Protein AF-A0A949K1D1-F1 (afdb_monomer_lite)

pLDDT: mean 82.8, std 17.95, range [34.72, 98.25]

Sequence (168 aa):
MTYNAVDIAWAAGFFEGEGCFSSTGGKRPAPDASVCGTDKETIDKFHQIMGFGTLTVADKSKYGWKTMYTWHAHGFEKFQATVAILWPHLSPRRKKRIQELMADVKQYWLGGDGRRGRYKRTPKQLRSDRKTCPQCGLTKNKKNFGKNKAEKDGYKCYCKDCRKVGGK

Secondary structure (DSSP, 8-state):
----HHHHHHHHHHHHHHEEEEE--SSS--EEEEEEES-HHHHHHHHHHH--SEEEEE---STTPPPEEEEEEESHHHHHHHHHHHGGG--HHHHHHHHHHHHHHHTTSTTS-SS-------------SEEE-TTT--EEEGGGEEE-TTSTTSEEEEEHHHHHHT--

Radius of gyration: 25.93 Å; chains: 1; bounding box: 70×34×73 Å

Foldseek 3Di:
DQDDPVLLLVLLVLCQPFKDWDWDDDDATFIKIKGKDLDPVVVVSSCVNLVDFDWDWDPPPDPPDGIMIMTMQTGDPSVVSNCVSNVVNDDPVVVVVVVVSVVVNCVPPVPDDPDPDPDDDPPPDPLPQWAAAPVPRDTDGQVQFDADPVDPSRTDSHGPVVVVVPDD

Structure (mmCIF, N/CA/C/O backbone):
data_AF-A0A949K1D1-F1
#
_entry.id   AF-A0A949K1D1-F1
#
loop_
_atom_site.group_PDB
_atom_site.id
_atom_site.type_symbol
_atom_site.label_atom_id
_atom_site.label_alt_id
_atom_site.label_comp_id
_atom_site.label_asym_id
_atom_site.label_entity_id
_atom_site.label_seq_id
_atom_site.pdbx_PDB_ins_code
_atom_site.Cartn_x
_atom_site.Cartn_y
_atom_site.Cartn_z
_atom_site.occupancy
_atom_site.B_iso_or_equiv
_atom_site.auth_seq_id
_atom_site.auth_comp_id
_atom_site.auth_asym_id
_atom_site.auth_atom_id
_atom_site.pdbx_PDB_model_num
ATOM 1 N N . MET A 1 1 ? -19.642 -10.208 1.954 1.00 50.03 1 MET A N 1
ATOM 2 C CA . MET A 1 1 ? -20.262 -8.904 2.262 1.00 50.03 1 MET A CA 1
ATOM 3 C C . MET A 1 1 ? -19.741 -7.904 1.247 1.00 50.03 1 MET A C 1
ATOM 5 O O . MET A 1 1 ? -18.535 -7.843 1.055 1.00 50.03 1 MET A O 1
ATOM 9 N N . THR A 1 2 ? -20.624 -7.213 0.533 1.00 57.31 2 THR A N 1
ATOM 10 C CA . THR A 1 2 ? -20.261 -6.120 -0.380 1.00 57.31 2 THR A CA 1
ATOM 11 C C . THR A 1 2 ? -20.310 -4.818 0.411 1.00 57.31 2 THR A C 1
ATOM 13 O O . THR A 1 2 ? -21.392 -4.410 0.825 1.00 57.31 2 THR A O 1
ATOM 16 N N . TYR A 1 3 ? -19.157 -4.206 0.675 1.00 77.00 3 TYR A N 1
ATOM 17 C CA . TYR A 1 3 ? -19.083 -2.915 1.365 1.00 77.00 3 TYR A CA 1
ATOM 18 C C . TYR A 1 3 ? -19.547 -1.789 0.446 1.00 77.00 3 TYR A C 1
ATOM 20 O O . TYR A 1 3 ? -19.350 -1.849 -0.772 1.00 77.00 3 TYR A O 1
ATOM 28 N N . ASN A 1 4 ? -20.203 -0.786 1.023 1.00 88.88 4 ASN A N 1
ATOM 29 C CA . ASN A 1 4 ? -20.779 0.314 0.256 1.00 88.88 4 ASN A CA 1
ATOM 30 C C . ASN A 1 4 ? -19.750 1.446 0.040 1.00 88.88 4 ASN A C 1
ATOM 32 O O . ASN A 1 4 ? -18.629 1.414 0.548 1.00 88.88 4 ASN A O 1
ATOM 36 N N . ALA A 1 5 ? -20.129 2.473 -0.723 1.00 92.56 5 ALA A N 1
ATOM 37 C CA . ALA A 1 5 ? -19.244 3.605 -1.006 1.00 92.56 5 ALA A CA 1
ATOM 38 C C . ALA A 1 5 ? -18.808 4.375 0.258 1.00 92.56 5 ALA A C 1
ATOM 40 O O . ALA A 1 5 ? -17.705 4.917 0.292 1.00 92.56 5 ALA A O 1
ATOM 41 N N . VAL A 1 6 ? -19.644 4.406 1.303 1.00 95.94 6 VAL A N 1
ATOM 42 C CA . VAL A 1 6 ? -19.335 5.075 2.577 1.00 95.94 6 VAL A CA 1
ATOM 43 C C . VAL A 1 6 ? -18.249 4.315 3.334 1.00 95.94 6 VAL A C 1
ATOM 45 O O . VAL A 1 6 ? -17.326 4.939 3.853 1.00 95.94 6 VAL A O 1
ATOM 48 N N . ASP A 1 7 ? -18.302 2.984 3.339 1.00 96.19 7 ASP A N 1
ATOM 49 C CA . ASP A 1 7 ? -17.269 2.144 3.951 1.00 96.19 7 ASP A CA 1
ATOM 50 C C . ASP A 1 7 ? -15.911 2.343 3.268 1.00 96.19 7 ASP A C 1
ATOM 52 O O . ASP A 1 7 ? -14.889 2.504 3.937 1.00 96.19 7 ASP A O 1
ATOM 56 N N . ILE A 1 8 ? -15.897 2.402 1.931 1.00 96.31 8 ILE A N 1
ATOM 57 C CA . ILE A 1 8 ? -14.675 2.653 1.152 1.00 96.31 8 ILE A CA 1
ATOM 58 C C . ILE A 1 8 ? -14.129 4.059 1.430 1.00 96.31 8 ILE A C 1
ATOM 60 O O . ILE A 1 8 ? -12.924 4.221 1.633 1.00 96.31 8 ILE A O 1
ATOM 64 N N . ALA A 1 9 ? -14.994 5.075 1.484 1.00 96.56 9 ALA A N 1
ATOM 65 C CA . ALA A 1 9 ? -14.589 6.440 1.811 1.00 96.56 9 ALA A CA 1
ATOM 66 C C . ALA A 1 9 ? -14.019 6.540 3.238 1.00 96.56 9 ALA A C 1
ATOM 68 O O . ALA A 1 9 ? -12.984 7.180 3.443 1.00 96.56 9 ALA A O 1
ATOM 69 N N . TRP A 1 10 ? -14.644 5.862 4.209 1.00 97.69 10 TRP A N 1
ATOM 70 C CA . TRP A 1 10 ? -14.135 5.763 5.578 1.00 97.69 10 TRP A CA 1
ATOM 71 C C . TRP A 1 10 ? -12.764 5.082 5.612 1.00 97.69 10 TRP A C 1
ATOM 73 O O . TRP A 1 10 ? -11.829 5.624 6.202 1.00 97.69 10 TRP A O 1
ATOM 83 N N . ALA A 1 11 ? -12.614 3.942 4.932 1.00 97.94 11 ALA A N 1
ATOM 84 C CA . ALA A 1 11 ? -11.350 3.216 4.870 1.00 97.94 11 ALA A CA 1
ATOM 85 C C . ALA A 1 11 ? -10.243 4.072 4.240 1.00 97.94 11 ALA A C 1
ATOM 87 O O . ALA A 1 11 ? -9.123 4.099 4.747 1.00 97.94 11 ALA A O 1
ATOM 88 N N . ALA A 1 12 ? -10.548 4.828 3.185 1.00 97.75 12 ALA A N 1
ATOM 89 C CA . ALA A 1 12 ? -9.585 5.730 2.566 1.00 97.75 12 ALA A CA 1
ATOM 90 C C . ALA A 1 12 ? -9.176 6.887 3.486 1.00 97.75 12 ALA A C 1
ATOM 92 O O . ALA A 1 12 ? -7.986 7.190 3.575 1.00 97.75 12 ALA A O 1
ATOM 93 N N . GLY A 1 13 ? -10.126 7.499 4.199 1.00 97.75 13 GLY A N 1
ATOM 94 C CA . GLY A 1 13 ? -9.833 8.543 5.184 1.00 97.75 13 GLY A CA 1
ATOM 95 C C . GLY A 1 13 ? -8.973 8.024 6.337 1.00 97.75 13 GLY A C 1
ATOM 96 O O . GLY A 1 13 ? -7.978 8.648 6.704 1.00 97.75 13 GLY A O 1
ATOM 97 N N . PHE A 1 14 ? -9.297 6.837 6.850 1.00 98.06 14 PHE A N 1
ATOM 98 C CA . PHE A 1 14 ? -8.498 6.178 7.878 1.00 98.06 14 PHE A CA 1
ATOM 99 C C . PHE A 1 14 ? -7.082 5.848 7.377 1.00 98.06 14 PHE A C 1
ATOM 101 O O . PHE A 1 14 ? -6.095 6.162 8.042 1.00 98.06 14 PHE A O 1
ATOM 108 N N . PHE A 1 15 ? -6.957 5.316 6.157 1.00 98.25 15 PHE A N 1
ATOM 109 C CA . PHE A 1 15 ? -5.660 5.058 5.529 1.00 98.25 15 PHE A CA 1
ATOM 110 C C . PHE A 1 15 ? -4.857 6.348 5.288 1.00 98.25 15 PHE A C 1
ATOM 112 O O . PHE A 1 15 ? -3.629 6.326 5.350 1.00 98.25 15 PHE A O 1
ATOM 119 N N . GLU A 1 16 ? -5.508 7.484 5.019 1.00 96.94 16 GLU A N 1
ATOM 120 C CA . GLU A 1 16 ? -4.836 8.784 4.889 1.00 96.94 16 GLU A CA 1
ATOM 121 C C . GLU A 1 16 ? -4.171 9.249 6.192 1.00 96.94 16 GLU A C 1
ATOM 123 O O . GLU A 1 16 ? -3.091 9.846 6.128 1.00 96.94 16 GLU A O 1
ATOM 128 N N . GLY A 1 17 ? -4.757 8.925 7.347 1.00 96.19 17 GLY A N 1
ATOM 129 C CA . GLY A 1 17 ? -4.190 9.221 8.666 1.00 96.19 17 GLY A CA 1
ATOM 130 C C . GLY A 1 17 ? -3.125 8.216 9.108 1.00 96.19 17 GLY A C 1
ATOM 131 O O . GLY A 1 17 ? -1.991 8.600 9.379 1.00 96.19 17 GLY A O 1
ATOM 132 N N . GLU A 1 18 ? -3.472 6.929 9.113 1.00 96.69 18 GLU A N 1
ATOM 133 C CA . GLU A 1 18 ? -2.684 5.872 9.778 1.00 96.69 18 GLU A CA 1
ATOM 134 C C . GLU A 1 18 ? -1.934 4.951 8.802 1.00 96.69 18 GLU A C 1
ATOM 136 O O . GLU A 1 18 ? -1.070 4.160 9.183 1.00 96.69 18 GLU A O 1
ATOM 141 N N . GLY A 1 19 ? -2.275 5.010 7.514 1.00 96.88 19 GLY A N 1
ATOM 142 C CA . GLY A 1 19 ? -1.740 4.094 6.516 1.00 96.88 19 GLY A CA 1
ATOM 143 C C . GLY A 1 19 ? -0.373 4.502 5.980 1.00 96.88 19 GLY A C 1
ATOM 144 O O . GLY A 1 19 ? -0.023 5.686 5.914 1.00 96.88 19 GLY A O 1
ATOM 145 N N . CYS A 1 20 ? 0.367 3.532 5.455 1.00 97.06 20 CYS A N 1
ATOM 146 C CA . CYS A 1 20 ? 1.658 3.719 4.811 1.00 97.06 20 CYS A CA 1
ATOM 147 C C . CYS A 1 20 ? 1.727 2.950 3.487 1.00 97.06 20 CYS A C 1
ATOM 149 O O . CYS A 1 20 ? 1.378 1.774 3.413 1.00 97.06 20 CYS A O 1
ATOM 151 N N . PHE A 1 21 ? 2.223 3.615 2.440 1.00 96.75 21 PHE A N 1
ATOM 152 C CA . PHE A 1 21 ? 2.660 2.956 1.212 1.00 96.75 21 PHE A CA 1
ATOM 153 C C . PHE A 1 21 ? 4.184 2.879 1.202 1.00 96.75 21 PHE A C 1
ATOM 155 O O . PHE A 1 21 ? 4.877 3.905 1.201 1.00 96.75 21 PHE A O 1
ATOM 162 N N . SER A 1 22 ? 4.710 1.661 1.165 1.00 93.88 22 SER A N 1
ATOM 163 C CA . SER A 1 22 ? 6.143 1.398 1.231 1.00 93.88 22 SER A CA 1
ATOM 164 C C . SER A 1 22 ? 6.569 0.343 0.210 1.00 93.88 22 SER A C 1
ATOM 166 O O . SER A 1 22 ? 5.770 -0.144 -0.587 1.00 93.88 22 SER A O 1
ATOM 168 N N . SER A 1 23 ? 7.862 0.040 0.185 1.00 88.88 23 SER A N 1
ATOM 169 C CA . SER A 1 23 ? 8.424 -1.052 -0.600 1.00 88.88 23 SER A CA 1
ATOM 170 C C . SER A 1 23 ? 9.396 -1.814 0.278 1.00 88.88 23 SER A C 1
ATOM 172 O O . SER A 1 23 ? 10.115 -1.211 1.079 1.00 88.88 23 SER A O 1
ATOM 174 N N . THR A 1 24 ? 9.451 -3.131 0.120 1.00 82.81 24 THR A N 1
ATOM 175 C CA . THR A 1 24 ? 10.507 -3.918 0.746 1.00 82.81 24 THR A CA 1
ATOM 176 C C . THR A 1 24 ? 11.856 -3.475 0.182 1.00 82.81 24 THR A C 1
ATOM 178 O O . THR A 1 24 ? 12.033 -3.371 -1.031 1.00 82.81 24 THR A O 1
ATOM 181 N N . GLY A 1 25 ? 12.837 -3.235 1.046 1.00 72.38 25 GLY A N 1
ATOM 182 C CA . GLY A 1 25 ? 14.196 -2.947 0.595 1.00 72.38 25 GLY A CA 1
ATOM 183 C C . GLY A 1 25 ? 14.846 -4.133 -0.133 1.00 72.38 25 GLY A C 1
ATOM 184 O O . GLY A 1 25 ? 14.346 -5.259 -0.147 1.00 72.38 25 GLY A O 1
ATOM 185 N N . GLY A 1 26 ? 16.025 -3.893 -0.705 1.00 71.69 26 GLY A N 1
ATOM 186 C CA . GLY A 1 26 ? 16.886 -4.945 -1.246 1.00 71.69 26 GLY A CA 1
ATOM 187 C C . GLY A 1 26 ? 16.718 -5.212 -2.743 1.00 71.69 26 GLY A C 1
ATOM 188 O O . GLY A 1 26 ? 16.220 -4.393 -3.505 1.00 71.69 26 GLY A O 1
ATOM 189 N N . LYS A 1 27 ? 17.211 -6.375 -3.191 1.00 68.50 27 LYS A N 1
ATOM 190 C CA . LYS A 1 27 ? 17.379 -6.699 -4.625 1.00 68.50 27 LYS A CA 1
ATOM 191 C C . LYS A 1 27 ? 16.065 -6.944 -5.378 1.00 68.50 27 LYS A C 1
ATOM 193 O O . LYS A 1 27 ? 16.095 -7.067 -6.600 1.00 68.50 27 LYS A O 1
ATOM 198 N N . ARG A 1 28 ? 14.950 -7.104 -4.661 1.00 70.56 28 ARG A N 1
ATOM 199 C CA . ARG A 1 28 ? 13.610 -7.340 -5.215 1.00 70.56 28 ARG A CA 1
ATOM 200 C C . ARG A 1 28 ? 12.593 -6.528 -4.425 1.00 70.56 28 ARG A C 1
ATOM 202 O O . ARG A 1 28 ? 11.960 -7.086 -3.531 1.00 70.56 28 ARG A O 1
ATOM 209 N N . PRO A 1 29 ? 12.474 -5.227 -4.716 1.00 78.94 29 PRO A N 1
ATOM 210 C CA . PRO A 1 29 ? 11.457 -4.418 -4.080 1.00 78.94 29 PRO A CA 1
ATOM 211 C C . PRO A 1 29 ? 10.068 -4.955 -4.426 1.00 78.94 29 PRO A C 1
ATOM 213 O O . PRO A 1 29 ? 9.752 -5.209 -5.593 1.00 78.94 29 PRO A O 1
ATOM 216 N N . ALA A 1 30 ? 9.261 -5.172 -3.396 1.00 83.75 30 ALA A N 1
ATOM 217 C CA . ALA A 1 30 ? 7.854 -5.507 -3.489 1.00 83.75 30 ALA A CA 1
ATOM 218 C C . ALA A 1 30 ? 7.074 -4.391 -2.791 1.00 83.75 30 ALA A C 1
ATOM 220 O O . ALA A 1 30 ? 7.420 -4.036 -1.662 1.00 83.75 30 ALA A O 1
ATOM 221 N N . PRO A 1 31 ? 6.050 -3.823 -3.440 1.00 91.81 31 PRO A N 1
ATOM 222 C CA . PRO A 1 31 ? 5.280 -2.759 -2.833 1.00 91.81 31 PRO A CA 1
ATOM 223 C C . PRO A 1 31 ? 4.426 -3.335 -1.697 1.00 91.81 31 PRO A C 1
ATOM 225 O O . PRO A 1 31 ? 4.000 -4.494 -1.749 1.00 91.81 31 PRO A O 1
ATOM 228 N N . ASP A 1 32 ? 4.193 -2.516 -0.680 1.00 93.38 32 ASP A N 1
ATOM 229 C CA . ASP A 1 32 ? 3.377 -2.841 0.484 1.00 93.38 32 ASP A CA 1
ATOM 230 C C . ASP A 1 32 ? 2.461 -1.666 0.819 1.00 93.38 32 ASP A C 1
ATOM 232 O O . ASP A 1 32 ? 2.840 -0.495 0.697 1.00 93.38 32 ASP A O 1
ATOM 236 N N . ALA A 1 33 ? 1.248 -1.995 1.244 1.00 97.56 33 ALA A N 1
ATOM 237 C CA . ALA A 1 33 ? 0.348 -1.059 1.889 1.00 97.56 33 ALA A CA 1
ATOM 238 C C . ALA A 1 33 ? 0.063 -1.586 3.290 1.00 97.56 33 ALA A C 1
ATOM 240 O O . ALA A 1 33 ? -0.277 -2.759 3.446 1.00 97.56 33 ALA A O 1
ATOM 241 N N . SER A 1 34 ? 0.199 -0.734 4.296 1.00 97.81 34 SER A N 1
ATOM 242 C CA . SER A 1 34 ? -0.003 -1.126 5.684 1.00 97.81 34 SER A CA 1
ATOM 243 C C . SER A 1 34 ? -0.792 -0.085 6.451 1.00 97.81 34 SER A C 1
ATOM 245 O O . SER A 1 34 ? -0.788 1.090 6.095 1.00 97.81 34 SER A O 1
ATOM 247 N N . VAL A 1 35 ? -1.477 -0.529 7.499 1.00 98.06 35 VAL A N 1
ATOM 248 C CA . VAL A 1 35 ? -2.102 0.334 8.505 1.00 98.06 35 VAL A CA 1
ATOM 249 C C . VAL A 1 35 ? -1.808 -0.277 9.862 1.00 98.06 35 VAL A C 1
ATOM 251 O O . VAL A 1 35 ? -2.004 -1.481 10.036 1.00 98.06 35 VAL A O 1
ATOM 254 N N . CYS A 1 36 ? -1.330 0.521 10.810 1.00 96.56 36 CYS A N 1
ATOM 255 C CA . CYS A 1 36 ? -1.064 0.067 12.169 1.00 96.56 36 CYS A CA 1
ATOM 256 C C . CYS A 1 36 ? -1.769 0.949 13.198 1.00 96.56 36 CYS A C 1
ATOM 258 O O . CYS A 1 36 ? -2.050 2.113 12.943 1.00 96.56 36 CYS A O 1
ATOM 260 N N . GLY A 1 37 ? -2.061 0.386 14.367 1.00 94.44 37 GLY A N 1
ATOM 261 C CA . GLY A 1 37 ? -2.693 1.115 15.460 1.00 94.44 37 GLY A CA 1
ATOM 262 C C . GLY A 1 37 ? -2.813 0.269 16.721 1.00 94.44 37 GLY A C 1
ATOM 263 O O . GLY A 1 37 ? -2.552 -0.934 16.709 1.00 94.44 37 GLY A O 1
ATOM 264 N N . THR A 1 38 ? -3.200 0.902 17.827 1.00 94.38 38 THR A N 1
ATOM 265 C CA . THR A 1 38 ? -3.448 0.207 19.104 1.00 94.38 38 THR A CA 1
ATOM 266 C C . THR A 1 38 ? -4.912 -0.173 19.305 1.00 94.38 38 THR A C 1
ATOM 268 O O . THR A 1 38 ? -5.214 -0.965 20.191 1.00 94.38 38 THR A O 1
ATOM 271 N N . ASP A 1 39 ? -5.822 0.405 18.518 1.00 94.88 39 ASP A N 1
ATOM 272 C CA . ASP A 1 39 ? -7.242 0.064 18.552 1.00 94.88 39 ASP A CA 1
ATOM 273 C C . ASP A 1 39 ? -7.539 -1.097 17.595 1.00 94.88 39 ASP A C 1
ATOM 275 O O . ASP A 1 39 ? -7.410 -0.974 16.373 1.00 94.88 39 ASP A O 1
ATOM 279 N N . LYS A 1 40 ? -7.933 -2.234 18.170 1.00 95.00 40 LYS A N 1
ATOM 280 C CA . LYS A 1 40 ? -8.212 -3.462 17.430 1.00 95.00 40 LYS A CA 1
ATOM 281 C C . LYS A 1 40 ? -9.443 -3.325 16.541 1.00 95.00 40 LYS A C 1
ATOM 283 O O . LYS A 1 40 ? -9.413 -3.799 15.410 1.00 95.00 40 LYS A O 1
ATOM 288 N N . GLU A 1 41 ? -10.502 -2.681 17.027 1.00 96.75 41 GLU A N 1
ATOM 289 C CA . GLU A 1 41 ? -11.782 -2.624 16.312 1.00 96.75 41 GLU A CA 1
ATOM 290 C C . GLU A 1 41 ? -11.656 -1.824 15.020 1.00 96.75 41 GLU A C 1
ATOM 292 O O . GLU A 1 41 ? -12.136 -2.249 13.968 1.00 96.75 41 GLU A O 1
ATOM 297 N N . THR A 1 42 ? -10.931 -0.705 15.070 1.00 97.56 42 THR A N 1
ATOM 298 C CA . THR A 1 42 ? -10.673 0.113 13.884 1.00 97.56 42 THR A CA 1
ATOM 299 C C . THR A 1 42 ? -9.846 -0.646 12.837 1.00 97.56 42 THR A C 1
ATOM 301 O O . THR A 1 42 ? -10.175 -0.610 11.647 1.00 97.56 42 THR A O 1
ATOM 304 N N . ILE A 1 43 ? -8.806 -1.379 13.255 1.00 97.94 43 ILE A N 1
ATOM 305 C CA . ILE A 1 43 ? -7.982 -2.176 12.331 1.00 97.94 43 ILE A CA 1
ATOM 306 C C . ILE A 1 43 ? -8.774 -3.363 11.763 1.00 97.94 43 ILE A C 1
ATOM 308 O O . ILE A 1 43 ? -8.684 -3.635 10.563 1.00 97.94 43 ILE A O 1
ATOM 312 N N . ASP A 1 44 ? -9.585 -4.036 12.580 1.00 96.69 44 ASP A N 1
ATOM 313 C CA . ASP A 1 44 ? -10.452 -5.130 12.135 1.00 96.69 44 ASP A CA 1
ATOM 314 C C . ASP A 1 44 ? -11.497 -4.637 11.133 1.00 96.69 44 ASP A C 1
ATOM 316 O O . ASP A 1 44 ? -11.676 -5.260 10.085 1.00 96.69 44 ASP A O 1
ATOM 320 N N . LYS A 1 45 ? -12.139 -3.493 11.399 1.00 97.00 45 LYS A N 1
ATOM 321 C CA . LYS A 1 45 ? -13.084 -2.864 10.469 1.00 97.00 45 LYS A CA 1
ATOM 322 C C . LYS A 1 45 ? -12.408 -2.539 9.139 1.00 97.00 45 LYS A C 1
ATOM 324 O O . LYS A 1 45 ? -12.956 -2.849 8.082 1.00 97.00 45 LYS A O 1
ATOM 329 N N . PHE A 1 46 ? -11.206 -1.962 9.169 1.00 97.69 46 PHE A N 1
ATOM 330 C CA . PHE A 1 46 ? -10.443 -1.701 7.949 1.00 97.69 46 PHE A CA 1
ATOM 331 C C . PHE A 1 46 ? -10.129 -3.000 7.189 1.00 97.69 46 PHE A C 1
ATOM 333 O O . PHE A 1 46 ? -10.382 -3.088 5.987 1.00 97.69 46 PHE A O 1
ATOM 340 N N . HIS A 1 47 ? -9.640 -4.035 7.880 1.00 97.31 47 HIS A N 1
ATOM 341 C CA . HIS A 1 47 ? -9.341 -5.332 7.269 1.00 97.31 47 HIS A CA 1
ATOM 342 C C . HIS A 1 47 ? -10.580 -5.971 6.632 1.00 97.31 47 HIS A C 1
ATOM 344 O O . HIS A 1 47 ? -10.502 -6.483 5.511 1.00 97.31 47 HIS A O 1
ATOM 350 N N . GLN A 1 48 ? -11.713 -5.906 7.329 1.00 95.94 48 GLN A N 1
ATOM 351 C CA . GLN A 1 48 ? -13.004 -6.381 6.855 1.00 95.94 48 GLN A CA 1
ATOM 352 C C . GLN A 1 48 ? -13.406 -5.673 5.560 1.00 95.94 48 GLN A C 1
ATOM 354 O O . GLN A 1 48 ? -13.680 -6.377 4.589 1.00 95.94 48 GLN A O 1
ATOM 359 N N . ILE A 1 49 ? -13.357 -4.334 5.515 1.00 96.31 49 ILE A N 1
ATOM 360 C CA . ILE A 1 49 ? -13.691 -3.531 4.323 1.00 96.31 49 ILE A CA 1
ATOM 361 C C . ILE A 1 49 ? -12.795 -3.890 3.135 1.00 96.31 49 ILE A C 1
ATOM 363 O O . ILE A 1 49 ? -13.286 -4.064 2.019 1.00 96.31 49 ILE A O 1
ATOM 367 N N . MET A 1 50 ? -11.488 -4.041 3.368 1.00 95.38 50 MET A N 1
ATOM 368 C CA . MET A 1 50 ? -10.560 -4.440 2.308 1.00 95.38 50 MET A CA 1
ATOM 369 C C . MET A 1 50 ? -10.831 -5.868 1.814 1.00 95.38 50 MET A C 1
ATOM 371 O O . MET A 1 50 ? -10.605 -6.160 0.644 1.00 95.38 50 MET A O 1
ATOM 375 N N . GLY A 1 51 ? -11.298 -6.771 2.683 1.00 94.56 51 GLY A N 1
ATOM 376 C CA . GLY A 1 51 ? -11.631 -8.158 2.335 1.00 94.56 51 GLY A CA 1
ATOM 377 C C . GLY A 1 51 ? -10.419 -9.050 2.030 1.00 94.56 51 GLY A C 1
ATOM 378 O O . GLY A 1 51 ? -10.575 -10.214 1.665 1.00 94.56 51 GLY A O 1
ATOM 379 N N . PHE A 1 52 ? -9.204 -8.523 2.176 1.00 94.31 52 PHE A N 1
ATOM 380 C CA . PHE A 1 52 ? -7.943 -9.240 2.011 1.00 94.31 52 PHE A CA 1
ATOM 381 C C . PHE A 1 52 ? -6.854 -8.622 2.896 1.00 94.31 52 PHE A C 1
ATOM 383 O O . PHE A 1 52 ? -7.083 -7.665 3.634 1.00 94.31 52 PHE A O 1
ATOM 390 N N . GLY A 1 53 ? -5.647 -9.179 2.803 1.00 93.81 53 GLY A N 1
ATOM 391 C CA .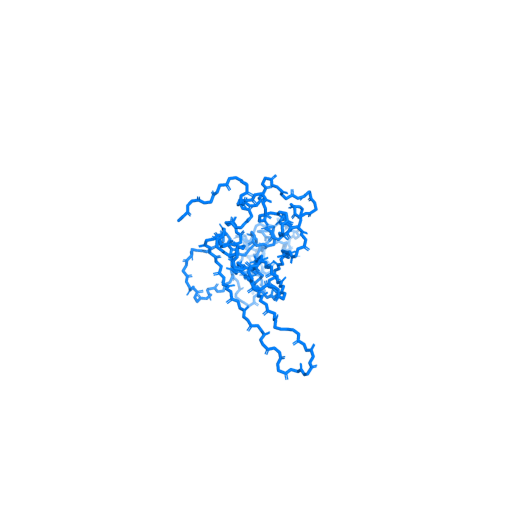 GLY A 1 53 ? -4.477 -8.756 3.571 1.00 93.81 53 GLY A CA 1
ATOM 392 C C . GLY A 1 53 ? -4.210 -9.682 4.749 1.00 93.81 53 GLY A C 1
ATOM 393 O O . GLY A 1 53 ? -4.884 -10.697 4.912 1.00 93.81 53 GLY A O 1
ATOM 394 N N . THR A 1 54 ? -3.175 -9.366 5.512 1.00 95.50 54 THR A N 1
ATOM 395 C CA . THR A 1 54 ? -2.770 -10.131 6.690 1.00 95.50 54 THR A CA 1
ATOM 396 C C . THR A 1 54 ? -2.829 -9.220 7.902 1.00 95.50 54 THR A C 1
ATOM 398 O O . THR A 1 54 ? -2.234 -8.144 7.883 1.00 95.50 54 THR A O 1
ATOM 401 N N . LEU A 1 55 ? -3.519 -9.663 8.950 1.00 95.31 55 LEU A N 1
ATOM 402 C CA . LEU A 1 55 ? -3.499 -9.015 10.253 1.00 95.31 55 LEU A CA 1
ATOM 403 C C . LEU A 1 55 ? -2.387 -9.624 11.111 1.00 95.31 55 LEU A C 1
ATOM 405 O O . LEU A 1 55 ? -2.268 -10.843 11.227 1.00 95.31 55 LEU A O 1
ATOM 409 N N . THR A 1 56 ? -1.575 -8.767 11.711 1.00 94.19 56 THR A N 1
ATOM 410 C CA . THR A 1 56 ? -0.491 -9.142 12.619 1.00 94.19 56 THR A CA 1
ATOM 411 C C . THR A 1 56 ? -0.670 -8.429 13.948 1.00 94.19 56 THR A C 1
ATOM 413 O O . THR A 1 56 ? -1.135 -7.289 13.994 1.00 94.19 56 THR A O 1
ATOM 416 N N . VAL A 1 57 ? -0.307 -9.114 15.029 1.00 93.19 57 VAL A N 1
ATOM 417 C CA . VAL A 1 57 ? -0.374 -8.582 16.388 1.00 93.19 57 VAL A CA 1
ATOM 418 C C . VAL A 1 57 ? 1.025 -8.633 16.971 1.00 93.19 57 VAL A C 1
ATOM 420 O O . VAL A 1 57 ? 1.615 -9.705 17.096 1.00 93.19 57 VAL A O 1
ATOM 423 N N . ALA A 1 58 ? 1.566 -7.468 17.302 1.00 85.81 58 ALA A N 1
ATOM 424 C CA . ALA A 1 58 ? 2.793 -7.365 18.068 1.00 85.81 58 ALA A CA 1
ATOM 425 C C . ALA A 1 58 ? 2.410 -7.097 19.521 1.00 85.81 58 ALA A C 1
ATOM 427 O O . ALA A 1 58 ? 2.175 -5.950 19.917 1.00 85.81 58 ALA A O 1
ATOM 428 N N . ASP A 1 59 ? 2.339 -8.172 20.300 1.00 76.25 59 ASP A N 1
ATOM 429 C CA . ASP A 1 59 ? 2.237 -8.068 21.746 1.00 76.25 59 ASP A CA 1
ATOM 430 C C . ASP A 1 59 ? 3.633 -7.782 22.304 1.00 76.25 59 ASP A C 1
ATOM 432 O O . ASP A 1 59 ? 4.513 -8.648 22.355 1.00 76.25 59 ASP A O 1
ATOM 436 N N . LYS A 1 60 ? 3.900 -6.509 22.595 1.00 67.56 60 LYS A N 1
ATOM 437 C CA . LYS A 1 60 ? 5.192 -6.109 23.142 1.00 67.56 60 LYS A CA 1
ATOM 438 C C . LYS A 1 60 ? 5.146 -6.338 24.644 1.00 67.56 60 LYS A C 1
ATOM 440 O O . LYS A 1 60 ? 4.686 -5.481 25.382 1.00 67.56 60 LYS A O 1
ATOM 445 N N . SER A 1 61 ? 5.740 -7.445 25.087 1.00 58.84 61 SER A N 1
ATOM 446 C CA . SER A 1 61 ? 5.932 -7.830 26.497 1.00 58.84 61 SER A CA 1
ATOM 447 C C . SER A 1 61 ? 6.766 -6.848 27.345 1.00 58.84 61 SER A C 1
ATOM 449 O O . SER A 1 61 ? 7.151 -7.162 28.471 1.00 58.84 61 SER A O 1
ATOM 451 N N . LYS A 1 62 ? 7.087 -5.655 26.826 1.00 67.88 62 LYS A N 1
ATOM 452 C CA . LYS A 1 62 ? 7.877 -4.639 27.522 1.00 67.88 62 LYS A CA 1
ATOM 453 C C . LYS A 1 62 ? 6.935 -3.724 28.305 1.00 67.88 62 LYS A C 1
ATOM 455 O O . LYS A 1 62 ? 5.995 -3.174 27.739 1.00 67.88 62 LYS A O 1
ATOM 460 N N . TYR A 1 63 ? 7.210 -3.558 29.599 1.00 73.38 63 TYR A N 1
ATOM 461 C CA . TYR A 1 63 ? 6.378 -2.800 30.540 1.00 73.38 63 TYR A CA 1
ATOM 462 C C . TYR A 1 63 ? 5.905 -1.452 29.962 1.00 73.38 63 TYR A C 1
ATOM 464 O O . TYR A 1 63 ? 6.724 -0.618 29.571 1.00 73.38 63 TYR A O 1
ATOM 472 N N . GLY A 1 64 ? 4.583 -1.259 29.892 1.00 76.38 64 GLY A N 1
ATOM 473 C CA . GLY A 1 64 ? 3.937 -0.012 29.464 1.00 76.38 64 GLY A CA 1
ATOM 474 C C . GLY A 1 64 ? 3.692 0.159 27.958 1.00 76.38 64 GLY A C 1
ATOM 475 O O . GLY A 1 64 ? 3.147 1.186 27.556 1.00 76.38 64 GLY A O 1
ATOM 476 N N . TRP A 1 65 ? 4.063 -0.802 27.107 1.00 86.25 65 TRP A N 1
ATOM 477 C CA . TRP A 1 65 ? 3.814 -0.709 25.664 1.00 86.25 65 TRP A CA 1
ATOM 478 C C . TRP A 1 65 ? 2.431 -1.271 25.332 1.00 86.25 65 TRP A C 1
ATOM 480 O O . TRP A 1 65 ? 2.066 -2.350 25.787 1.00 86.25 65 TRP A O 1
ATOM 490 N N . LYS A 1 66 ? 1.656 -0.544 24.522 1.00 87.25 66 LYS A N 1
ATOM 491 C CA . LYS A 1 66 ? 0.351 -1.021 24.046 1.00 87.25 66 LYS A CA 1
ATOM 492 C C . LYS A 1 66 ? 0.537 -2.085 22.962 1.00 87.25 66 LYS A C 1
ATOM 494 O O . LYS A 1 66 ? 1.447 -1.976 22.136 1.00 87.25 66 LYS A O 1
ATOM 499 N N . THR A 1 67 ? -0.353 -3.075 22.940 1.00 91.69 67 THR A N 1
ATOM 500 C CA . THR A 1 67 ? -0.469 -4.040 21.842 1.00 91.69 67 THR A CA 1
ATOM 501 C C . THR A 1 67 ? -0.692 -3.298 20.527 1.00 91.69 67 THR A C 1
ATOM 503 O O . THR A 1 67 ? -1.538 -2.407 20.447 1.00 91.69 67 THR A O 1
ATOM 506 N N . MET A 1 68 ? 0.077 -3.659 19.501 1.00 93.56 68 MET A N 1
ATOM 507 C CA . MET A 1 68 ? -0.037 -3.066 18.170 1.00 93.56 68 MET A CA 1
ATOM 508 C C . MET A 1 68 ? -0.673 -4.063 17.210 1.00 93.56 68 MET A C 1
ATOM 510 O O . MET A 1 68 ? -0.170 -5.175 17.037 1.00 93.56 68 MET A O 1
ATOM 514 N N . TYR A 1 69 ? -1.732 -3.630 16.541 1.00 95.75 69 TYR A N 1
ATOM 515 C CA . TYR A 1 69 ? -2.393 -4.345 15.460 1.00 95.75 69 TYR A CA 1
ATOM 516 C C . TYR A 1 69 ? -1.942 -3.734 14.145 1.00 95.75 69 TYR A C 1
ATOM 518 O O . TYR A 1 69 ? -1.936 -2.514 13.991 1.00 95.75 69 TYR A O 1
ATOM 526 N N . THR A 1 70 ? -1.514 -4.567 13.203 1.00 96.75 70 THR A N 1
ATOM 527 C CA . THR A 1 70 ? -1.070 -4.095 11.892 1.00 96.75 70 THR A CA 1
ATOM 528 C C . THR A 1 70 ? -1.674 -4.941 10.792 1.00 96.75 70 THR A C 1
ATOM 530 O O . THR A 1 70 ? -1.500 -6.160 10.766 1.00 96.75 70 THR A O 1
ATOM 533 N N . TRP A 1 71 ? -2.363 -4.282 9.870 1.00 98.12 71 TRP A N 1
ATOM 534 C CA . TRP A 1 71 ? -2.816 -4.860 8.618 1.00 98.12 71 TRP A CA 1
ATOM 535 C C . TRP A 1 71 ? -1.780 -4.609 7.520 1.00 98.12 71 TRP A C 1
ATOM 537 O O . TRP A 1 71 ? -1.251 -3.503 7.406 1.00 98.12 71 TRP A O 1
ATOM 547 N N . HIS A 1 72 ? -1.526 -5.623 6.692 1.00 97.19 72 HIS A N 1
ATOM 548 C CA . HIS A 1 72 ? -0.645 -5.537 5.530 1.00 97.19 72 HIS A CA 1
ATOM 549 C C . HIS A 1 72 ? -1.277 -6.110 4.260 1.00 97.19 72 HIS A C 1
ATOM 551 O O . HIS A 1 72 ? -1.851 -7.203 4.254 1.00 97.19 72 HIS A O 1
ATOM 557 N N . ALA A 1 73 ? -1.031 -5.438 3.141 1.00 95.81 73 ALA A N 1
ATOM 558 C CA . ALA A 1 73 ? -1.239 -5.935 1.789 1.00 95.81 73 ALA A CA 1
ATOM 559 C C . ALA A 1 73 ? 0.109 -6.197 1.104 1.00 95.81 73 ALA A C 1
ATOM 561 O O . ALA A 1 73 ? 0.533 -5.464 0.210 1.00 95.81 73 ALA A O 1
ATOM 562 N N . HIS A 1 74 ? 0.758 -7.290 1.512 1.00 89.00 74 HIS A N 1
ATOM 563 C CA . HIS A 1 74 ? 2.031 -7.709 0.936 1.00 89.00 74 HIS A CA 1
ATOM 564 C C . HIS A 1 74 ? 1.900 -8.170 -0.516 1.00 89.00 74 HIS A C 1
ATOM 566 O O . HIS A 1 74 ? 1.060 -9.014 -0.850 1.00 89.00 74 HIS A O 1
ATOM 572 N N . GLY A 1 75 ? 2.842 -7.717 -1.339 1.00 80.06 75 GLY A N 1
ATOM 573 C CA . GLY A 1 75 ? 3.000 -8.182 -2.708 1.00 80.06 75 GLY A CA 1
ATOM 574 C C . GLY A 1 75 ? 2.130 -7.422 -3.700 1.00 80.06 75 GLY A C 1
ATOM 575 O O . GLY A 1 75 ? 1.196 -6.703 -3.352 1.00 80.06 75 GLY A O 1
ATOM 576 N N . PHE A 1 76 ? 2.470 -7.589 -4.976 1.00 85.56 76 PHE A N 1
ATOM 577 C CA . PHE A 1 76 ? 1.969 -6.728 -6.039 1.00 85.56 76 PHE A CA 1
ATOM 578 C C . PHE A 1 76 ? 0.445 -6.765 -6.191 1.00 85.56 76 PHE A C 1
ATOM 580 O O . PHE A 1 76 ? -0.180 -5.714 -6.246 1.00 85.56 76 PHE A O 1
ATOM 587 N N . GLU A 1 77 ? -0.157 -7.954 -6.182 1.00 88.56 77 GLU A N 1
ATOM 588 C CA . GLU A 1 77 ? -1.600 -8.122 -6.400 1.00 88.56 77 GLU A CA 1
ATOM 589 C C . GLU A 1 77 ? -2.433 -7.453 -5.297 1.00 88.56 77 GLU A C 1
ATOM 591 O O . GLU A 1 77 ? -3.325 -6.655 -5.584 1.00 88.56 77 GLU A O 1
ATOM 596 N N . LYS A 1 78 ? -2.106 -7.715 -4.023 1.00 92.44 78 LYS A N 1
ATOM 597 C CA . LYS A 1 78 ? -2.820 -7.118 -2.881 1.00 92.44 78 LYS A CA 1
ATOM 598 C C . LYS A 1 78 ? -2.598 -5.609 -2.813 1.00 92.44 78 LYS A C 1
ATOM 600 O O . LYS A 1 78 ? -3.532 -4.865 -2.513 1.00 92.44 78 LYS A O 1
ATOM 605 N N . PHE A 1 79 ? -1.391 -5.143 -3.131 1.00 94.31 79 PHE A N 1
ATOM 606 C CA . PHE A 1 79 ? -1.107 -3.716 -3.236 1.00 94.31 79 PHE A CA 1
ATOM 607 C C . PHE A 1 79 ? -1.955 -3.053 -4.330 1.00 94.31 79 PHE A C 1
ATOM 609 O O . PHE A 1 79 ? -2.593 -2.036 -4.072 1.00 94.31 79 PHE A O 1
ATOM 616 N N . GLN A 1 80 ? -2.019 -3.636 -5.532 1.00 94.12 80 GLN A N 1
ATOM 617 C CA . GLN A 1 80 ? -2.823 -3.101 -6.636 1.00 94.12 80 GLN A CA 1
ATOM 618 C C . GLN A 1 80 ? -4.312 -3.058 -6.293 1.00 94.12 80 GLN A C 1
ATOM 620 O O . GLN A 1 80 ? -4.955 -2.042 -6.549 1.00 94.12 80 GLN A O 1
ATOM 625 N N . ALA A 1 81 ? -4.844 -4.115 -5.674 1.00 95.00 81 ALA A N 1
ATOM 626 C CA . ALA A 1 81 ? -6.223 -4.135 -5.195 1.00 95.00 81 ALA A CA 1
ATOM 627 C C . ALA A 1 81 ? -6.478 -3.016 -4.169 1.00 95.00 81 ALA A C 1
ATOM 629 O O . ALA A 1 81 ? -7.473 -2.301 -4.267 1.00 95.00 81 ALA A O 1
ATOM 630 N N . THR A 1 82 ? -5.537 -2.801 -3.241 1.00 97.06 82 THR A N 1
ATOM 631 C CA . THR A 1 82 ? -5.622 -1.721 -2.241 1.00 97.06 82 THR A CA 1
ATOM 632 C C . THR A 1 82 ? -5.662 -0.353 -2.904 1.00 97.06 82 THR A C 1
ATOM 634 O O . THR A 1 82 ? -6.531 0.462 -2.606 1.00 97.06 82 THR A O 1
ATOM 637 N N . VAL A 1 83 ? -4.749 -0.112 -3.846 1.00 96.56 83 VAL A N 1
ATOM 638 C CA . VAL A 1 83 ? -4.713 1.131 -4.614 1.00 96.56 83 VAL A CA 1
ATOM 639 C C . VAL A 1 83 ? -6.022 1.325 -5.364 1.00 96.56 83 VAL A C 1
ATOM 641 O O . VAL A 1 83 ? -6.598 2.397 -5.255 1.00 96.56 83 VAL A O 1
ATOM 644 N N . ALA A 1 84 ? -6.514 0.313 -6.078 1.00 96.25 84 ALA A N 1
ATOM 645 C CA . ALA A 1 84 ? -7.728 0.419 -6.882 1.00 96.25 84 ALA A CA 1
ATOM 646 C C . ALA A 1 84 ? -8.962 0.789 -6.044 1.00 96.25 84 ALA A C 1
ATOM 648 O O . ALA A 1 84 ? -9.722 1.666 -6.448 1.00 96.25 84 ALA A O 1
ATOM 649 N N . ILE A 1 85 ? -9.126 0.169 -4.871 1.00 95.88 85 ILE A N 1
ATOM 650 C CA . ILE A 1 85 ? -10.252 0.434 -3.963 1.00 95.88 85 ILE A CA 1
ATOM 651 C C . ILE A 1 85 ? -10.174 1.856 -3.393 1.00 95.88 85 ILE A C 1
ATOM 653 O O . ILE A 1 85 ? -11.173 2.570 -3.375 1.00 95.88 85 ILE A O 1
ATOM 657 N N . LEU A 1 86 ? -8.990 2.292 -2.950 1.00 97.06 86 LEU A N 1
ATOM 658 C CA . LEU A 1 86 ? -8.842 3.572 -2.249 1.00 97.06 86 LEU A CA 1
ATOM 659 C C . LEU A 1 86 ? -8.645 4.770 -3.197 1.00 97.06 86 LEU A C 1
ATOM 661 O O . LEU A 1 86 ? -8.902 5.910 -2.806 1.00 97.06 86 LEU A O 1
ATOM 665 N N . TRP A 1 87 ? -8.208 4.541 -4.443 1.00 96.25 87 TRP A N 1
ATOM 666 C CA . TRP A 1 87 ? -7.786 5.573 -5.404 1.00 96.25 87 TRP A CA 1
ATOM 667 C C . TRP A 1 87 ? -8.716 6.788 -5.532 1.00 96.25 87 TRP A C 1
ATOM 669 O O . TRP A 1 87 ? -8.190 7.911 -5.559 1.00 96.25 87 TRP A O 1
ATOM 679 N N . PRO A 1 88 ? -10.056 6.632 -5.597 1.00 95.94 88 PRO A N 1
ATOM 680 C CA . PRO A 1 88 ? -10.952 7.775 -5.760 1.00 95.94 88 PRO A CA 1
ATOM 681 C C . PRO A 1 88 ? -10.805 8.811 -4.640 1.00 95.94 88 PRO A C 1
ATOM 683 O O . PRO A 1 88 ? -10.910 10.008 -4.896 1.00 95.94 88 PRO A O 1
ATOM 686 N N . HIS A 1 89 ? -10.468 8.363 -3.429 1.00 96.62 89 HIS A N 1
ATOM 687 C CA . HIS A 1 89 ? -10.452 9.176 -2.213 1.00 96.62 89 HIS A CA 1
ATOM 688 C C . HIS A 1 89 ? -9.040 9.559 -1.741 1.00 96.62 89 HIS A C 1
ATOM 690 O O . HIS A 1 89 ? -8.900 10.351 -0.813 1.00 96.62 89 HIS A O 1
ATOM 696 N N . LEU A 1 90 ? -7.985 9.036 -2.376 1.00 96.75 90 LEU A N 1
ATOM 697 C CA . LEU A 1 90 ? -6.607 9.368 -2.006 1.00 96.75 90 LEU A CA 1
ATOM 698 C C . LEU A 1 90 ? -6.207 10.785 -2.438 1.00 96.75 90 LEU A C 1
ATOM 700 O O . LEU A 1 90 ? -6.489 11.233 -3.560 1.00 96.75 90 LEU A O 1
ATOM 704 N N . SER A 1 91 ? -5.442 11.443 -1.573 1.00 96.88 91 SER A N 1
ATOM 705 C CA . SER A 1 91 ? -4.813 12.737 -1.813 1.00 96.88 91 SER A CA 1
ATOM 706 C C . SER A 1 91 ? -3.789 12.681 -2.958 1.00 96.88 91 SER A C 1
ATOM 708 O O . SER A 1 91 ? -3.166 11.637 -3.205 1.00 96.88 91 SER A O 1
ATOM 710 N N . PRO A 1 92 ? -3.515 13.817 -3.631 1.00 97.12 92 PRO A N 1
ATOM 711 C CA . PRO A 1 92 ? -2.468 13.893 -4.651 1.00 97.12 92 PRO A CA 1
ATOM 712 C C . PRO A 1 92 ? -1.094 13.426 -4.145 1.00 97.12 92 PRO A C 1
ATOM 714 O O . PRO A 1 92 ? -0.350 12.776 -4.880 1.00 97.12 92 PRO A O 1
ATOM 717 N N . ARG A 1 93 ? -0.777 13.687 -2.866 1.00 96.31 93 ARG A N 1
ATOM 718 C CA . ARG A 1 93 ? 0.474 13.255 -2.225 1.00 96.31 93 ARG A CA 1
ATOM 719 C C . ARG A 1 93 ? 0.612 11.733 -2.228 1.00 96.31 93 ARG A C 1
ATOM 721 O O . ARG A 1 93 ? 1.647 11.213 -2.647 1.00 96.31 93 ARG A O 1
ATOM 728 N N . ARG A 1 94 ? -0.422 11.009 -1.786 1.00 95.75 94 ARG A N 1
ATOM 729 C CA . ARG A 1 94 ? -0.393 9.538 -1.759 1.00 95.75 94 ARG A CA 1
ATOM 730 C C . ARG A 1 94 ? -0.427 8.939 -3.159 1.00 95.75 94 ARG A C 1
ATOM 732 O O . ARG A 1 94 ? 0.303 7.986 -3.418 1.00 95.75 94 ARG A O 1
ATOM 739 N N . LYS A 1 95 ? -1.183 9.542 -4.081 1.00 96.94 95 LYS A N 1
ATOM 740 C CA . LYS A 1 95 ? -1.191 9.152 -5.501 1.00 96.94 95 LYS A CA 1
ATOM 741 C C . LYS A 1 95 ? 0.208 9.238 -6.119 1.00 96.94 95 LYS A C 1
ATOM 743 O O . LYS A 1 95 ? 0.643 8.276 -6.748 1.00 96.94 95 LYS A O 1
ATOM 748 N N . LYS A 1 96 ? 0.949 10.324 -5.863 1.00 95.75 96 LYS A N 1
ATOM 749 C CA . LYS A 1 96 ? 2.347 10.467 -6.302 1.00 95.75 96 LYS A CA 1
ATOM 750 C C . LYS A 1 96 ? 3.247 9.371 -5.718 1.00 95.75 96 LYS A C 1
ATOM 752 O O . LYS A 1 96 ? 3.993 8.738 -6.458 1.00 95.75 96 LYS A O 1
ATOM 757 N N . ARG A 1 97 ? 3.127 9.080 -4.417 1.00 93.75 97 ARG A N 1
ATOM 758 C CA . ARG A 1 97 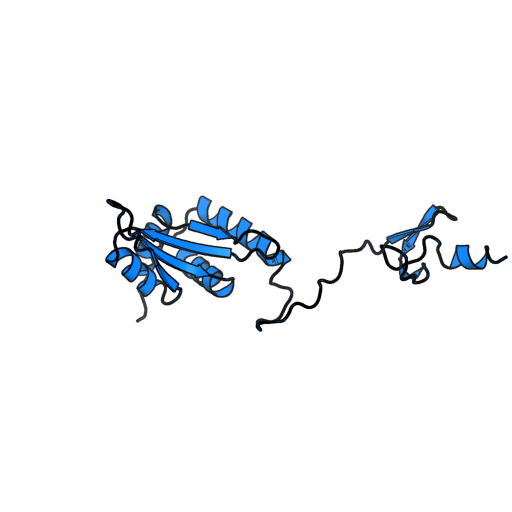? 3.905 8.005 -3.776 1.00 93.75 97 ARG A CA 1
ATOM 759 C C . ARG A 1 97 ? 3.626 6.630 -4.391 1.00 93.75 97 ARG A C 1
ATOM 761 O O . ARG A 1 97 ? 4.553 5.856 -4.608 1.00 93.75 97 ARG A O 1
ATOM 768 N N . ILE A 1 98 ? 2.367 6.324 -4.702 1.00 94.56 98 ILE A N 1
ATOM 769 C CA . ILE A 1 98 ? 1.996 5.079 -5.390 1.00 94.56 98 ILE A CA 1
ATOM 770 C C . ILE A 1 98 ? 2.651 5.007 -6.773 1.00 94.56 98 ILE A C 1
ATOM 772 O O . ILE A 1 98 ? 3.172 3.959 -7.142 1.00 94.56 98 ILE A O 1
ATOM 776 N N . GLN A 1 99 ? 2.652 6.106 -7.532 1.00 92.31 99 GLN A N 1
ATOM 777 C CA . GLN A 1 99 ? 3.281 6.148 -8.855 1.00 92.31 99 GLN A CA 1
ATOM 778 C C . GLN A 1 99 ? 4.786 5.857 -8.785 1.00 92.31 99 GLN A C 1
ATOM 780 O O . GLN A 1 99 ? 5.278 5.072 -9.595 1.00 92.31 99 GLN A O 1
ATOM 785 N N . GLU A 1 100 ? 5.493 6.419 -7.799 1.00 89.94 100 GLU A N 1
ATOM 786 C CA . GLU A 1 100 ? 6.909 6.112 -7.536 1.00 89.94 100 GLU A CA 1
ATOM 787 C C . GLU A 1 100 ? 7.109 4.609 -7.280 1.00 89.94 100 GLU A C 1
ATOM 789 O O . GLU A 1 100 ? 7.913 3.960 -7.947 1.00 89.94 100 GLU A O 1
ATOM 794 N N . LEU A 1 101 ? 6.308 4.026 -6.381 1.00 88.69 101 LEU A N 1
ATOM 795 C CA . LEU A 1 101 ? 6.390 2.603 -6.039 1.00 88.69 101 LEU A CA 1
ATOM 796 C C . LEU A 1 101 ? 6.075 1.692 -7.235 1.00 88.69 101 LEU A C 1
ATOM 798 O O . LEU A 1 101 ? 6.730 0.671 -7.438 1.00 88.69 101 LEU A O 1
ATOM 802 N N . MET A 1 102 ? 5.085 2.047 -8.053 1.00 85.00 102 MET A N 1
ATOM 803 C CA . MET A 1 102 ? 4.718 1.275 -9.243 1.00 85.00 102 MET A CA 1
ATOM 804 C C . MET A 1 102 ? 5.779 1.358 -10.347 1.00 85.00 102 MET A C 1
ATOM 806 O O . MET A 1 102 ? 5.970 0.377 -11.072 1.00 85.00 102 MET A O 1
ATOM 810 N N . ALA A 1 103 ? 6.493 2.482 -10.468 1.00 81.75 103 ALA A N 1
ATOM 811 C CA . ALA A 1 103 ? 7.600 2.627 -11.412 1.00 81.75 103 ALA A CA 1
ATOM 812 C C . ALA A 1 103 ? 8.767 1.690 -11.062 1.00 81.75 103 ALA A C 1
ATOM 814 O O . ALA A 1 103 ? 9.257 0.973 -11.940 1.00 81.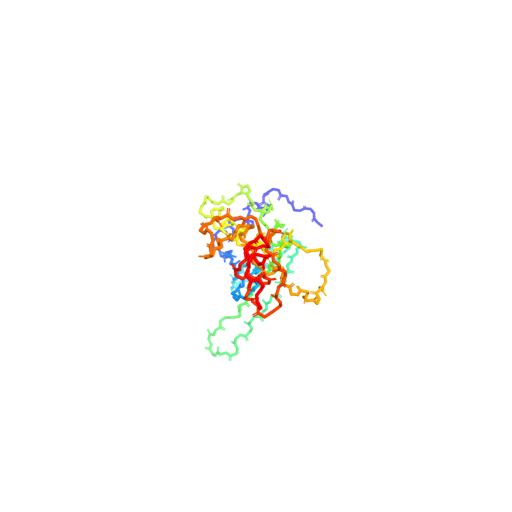75 103 ALA A O 1
ATOM 815 N N . ASP A 1 104 ? 9.131 1.615 -9.779 1.00 70.94 104 ASP A N 1
ATOM 816 C CA . ASP A 1 104 ? 10.180 0.712 -9.291 1.00 70.94 104 ASP A CA 1
ATOM 817 C C . ASP A 1 104 ? 9.817 -0.756 -9.541 1.00 70.94 104 ASP A C 1
ATOM 819 O O . ASP A 1 104 ? 10.645 -1.565 -9.956 1.00 70.94 104 ASP A O 1
ATOM 823 N N . VAL A 1 105 ? 8.550 -1.111 -9.342 1.00 66.69 105 VAL A N 1
ATOM 824 C CA . VAL A 1 105 ? 8.050 -2.487 -9.465 1.00 66.69 105 VAL A CA 1
ATOM 825 C C . VAL A 1 105 ? 7.930 -2.934 -10.923 1.00 66.69 105 VAL A C 1
ATOM 827 O O . VAL A 1 105 ? 8.241 -4.089 -11.238 1.00 66.69 105 VAL A O 1
ATOM 830 N N . LYS A 1 106 ? 7.567 -2.022 -11.836 1.00 58.59 106 LYS A N 1
ATOM 831 C CA . LYS A 1 106 ? 7.503 -2.267 -13.288 1.00 58.59 106 LYS A CA 1
ATOM 832 C C . LYS A 1 106 ? 8.835 -2.760 -13.861 1.00 58.59 106 LYS A C 1
ATOM 834 O O . LYS A 1 106 ? 8.830 -3.556 -14.799 1.00 58.59 106 LYS A O 1
ATOM 839 N N . GLN A 1 107 ? 9.959 -2.360 -13.268 1.00 55.78 107 GLN A N 1
ATOM 840 C CA . GLN A 1 107 ? 11.288 -2.830 -13.659 1.00 55.78 107 GLN A CA 1
ATOM 841 C C . GLN A 1 107 ? 11.528 -4.323 -13.347 1.00 55.78 107 GLN A C 1
ATOM 843 O O . GLN A 1 107 ? 12.340 -4.956 -14.025 1.00 55.78 107 GLN A O 1
ATOM 848 N N . TYR A 1 108 ? 10.837 -4.903 -12.356 1.00 55.56 108 TYR A N 1
ATOM 849 C CA . TYR A 1 108 ? 11.143 -6.245 -11.836 1.00 55.56 108 TYR A CA 1
ATOM 850 C C . TYR A 1 108 ? 10.024 -7.279 -12.021 1.00 55.56 108 TYR A C 1
ATOM 852 O O . TYR A 1 108 ? 10.333 -8.457 -12.195 1.00 55.56 108 TYR A O 1
ATOM 860 N N . TRP A 1 109 ? 8.750 -6.870 -11.989 1.00 54.78 109 TRP A N 1
ATOM 861 C CA . TRP A 1 109 ? 7.617 -7.802 -11.869 1.00 54.78 109 TRP A CA 1
ATOM 862 C C . TRP A 1 109 ? 6.830 -8.034 -13.165 1.00 54.78 109 TRP A C 1
ATOM 864 O O . TRP A 1 109 ? 6.280 -9.115 -13.339 1.00 54.78 109 TRP A O 1
ATOM 874 N N . LEU A 1 110 ? 6.847 -7.108 -14.133 1.00 50.91 110 LEU A N 1
ATOM 875 C CA . LEU A 1 110 ? 6.193 -7.316 -15.442 1.00 50.91 110 LEU A CA 1
ATOM 876 C C . LEU A 1 110 ? 6.962 -8.277 -16.378 1.00 50.91 110 LEU A C 1
ATOM 878 O O . LEU A 1 110 ? 6.626 -8.400 -17.552 1.00 50.91 110 LEU A O 1
ATOM 882 N N . GLY A 1 111 ? 8.014 -8.938 -15.881 1.00 43.62 111 GLY A N 1
ATOM 883 C CA . GLY A 1 111 ? 8.897 -9.809 -16.660 1.00 43.62 111 GLY A CA 1
ATOM 884 C C . GLY A 1 111 ? 8.765 -11.315 -16.401 1.00 43.62 111 GLY A C 1
ATOM 885 O O . GLY A 1 111 ? 9.567 -12.064 -16.955 1.00 43.62 111 GLY A O 1
ATOM 886 N N . GLY A 1 112 ? 7.831 -11.787 -15.565 1.00 42.22 112 GLY A N 1
ATOM 887 C CA . GLY A 1 112 ? 7.751 -13.213 -15.220 1.00 42.22 112 GLY A CA 1
ATOM 888 C C . GLY A 1 112 ? 6.384 -13.644 -14.704 1.00 42.22 112 GLY A C 1
ATOM 889 O O . GLY A 1 112 ? 5.793 -12.982 -13.858 1.00 42.22 112 GLY A O 1
ATOM 890 N N . ASP A 1 113 ? 5.900 -14.756 -15.242 1.00 34.72 113 ASP A N 1
ATOM 891 C CA . ASP A 1 113 ? 4.622 -15.391 -14.951 1.00 34.72 113 ASP A CA 1
ATOM 892 C C . ASP A 1 113 ? 4.466 -15.739 -13.460 1.00 34.72 113 ASP A C 1
ATOM 894 O O . ASP A 1 113 ? 5.374 -16.261 -12.817 1.00 34.72 113 ASP A O 1
ATOM 898 N N . GLY A 1 114 ? 3.289 -15.432 -12.908 1.00 41.38 114 GLY A N 1
ATOM 899 C CA . GLY A 1 114 ? 2.915 -15.520 -11.491 1.00 41.38 114 GLY A CA 1
ATOM 900 C C . GLY A 1 114 ? 2.914 -16.922 -10.876 1.00 41.38 114 GLY A C 1
ATOM 901 O O . GLY A 1 114 ? 1.905 -17.387 -10.352 1.00 41.38 114 GLY A O 1
ATOM 902 N N . ARG A 1 115 ? 4.048 -17.615 -10.879 1.00 41.53 115 ARG A N 1
ATOM 903 C CA . ARG A 1 115 ? 4.276 -18.828 -10.089 1.00 41.53 115 ARG A CA 1
ATOM 904 C C . ARG A 1 115 ? 5.536 -18.629 -9.269 1.00 41.53 115 ARG A C 1
ATOM 906 O O . ARG A 1 115 ? 6.434 -17.912 -9.688 1.00 41.53 115 ARG A O 1
ATOM 913 N N . ARG A 1 116 ? 5.585 -19.253 -8.087 1.00 46.31 116 ARG A N 1
ATOM 914 C CA . ARG A 1 116 ? 6.675 -19.258 -7.084 1.00 46.31 116 ARG A CA 1
ATOM 915 C C . ARG A 1 116 ? 8.015 -19.730 -7.687 1.00 46.31 116 ARG A C 1
ATOM 917 O O . ARG A 1 116 ? 8.520 -20.809 -7.387 1.00 46.31 116 ARG A O 1
ATOM 924 N N . GLY A 1 117 ? 8.556 -18.939 -8.603 1.00 36.59 117 GLY A N 1
ATOM 925 C CA . GLY A 1 117 ? 9.558 -19.330 -9.573 1.00 36.59 117 GLY A CA 1
ATOM 926 C C . GLY A 1 117 ? 10.950 -19.092 -9.031 1.00 36.59 117 GLY A C 1
ATOM 927 O O . GLY A 1 117 ? 11.440 -17.964 -8.972 1.00 36.59 117 GLY A O 1
ATOM 928 N N . ARG A 1 118 ? 11.603 -20.196 -8.667 1.00 41.06 118 ARG A N 1
ATOM 929 C CA . ARG A 1 118 ? 13.058 -20.349 -8.602 1.00 41.06 118 ARG A CA 1
ATOM 930 C C . ARG A 1 118 ? 13.713 -19.507 -9.711 1.00 41.06 118 ARG A C 1
ATOM 932 O O . ARG A 1 118 ? 13.584 -19.800 -10.894 1.00 41.06 118 ARG A O 1
ATOM 939 N N . TYR A 1 119 ? 14.377 -18.430 -9.307 1.00 40.81 119 TYR A N 1
ATOM 940 C CA . TYR A 1 119 ? 14.874 -17.385 -10.198 1.00 40.81 119 TYR A CA 1
ATOM 941 C C . TYR A 1 119 ? 15.837 -17.925 -11.257 1.00 40.81 119 TYR A C 1
ATOM 943 O O . TYR A 1 119 ? 16.969 -18.308 -10.949 1.00 40.81 119 TYR A O 1
ATOM 951 N N . LYS A 1 120 ? 15.411 -17.877 -12.523 1.00 36.66 120 LYS A N 1
ATOM 952 C CA . LYS A 1 120 ? 16.343 -17.837 -13.648 1.00 36.66 120 LYS A CA 1
ATOM 953 C C . LYS A 1 120 ? 17.032 -16.474 -13.609 1.00 36.66 120 LYS A C 1
ATOM 955 O O . LYS A 1 120 ? 16.374 -1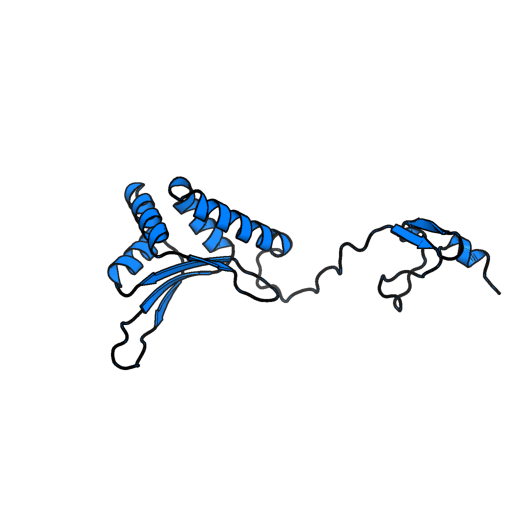5.439 -13.589 1.00 36.66 120 LYS A O 1
ATOM 960 N N . ARG A 1 121 ? 18.367 -16.503 -13.543 1.00 37.59 121 ARG A N 1
ATOM 961 C CA . ARG A 1 121 ? 19.260 -15.339 -13.641 1.00 37.59 121 ARG A CA 1
ATOM 962 C C . ARG A 1 121 ? 18.730 -14.364 -14.698 1.00 37.59 121 ARG A C 1
ATOM 964 O O . ARG A 1 121 ? 18.509 -14.775 -15.834 1.00 37.59 121 ARG A O 1
ATOM 971 N N . THR A 1 122 ? 18.546 -13.102 -14.316 1.00 42.44 122 THR A N 1
ATOM 972 C CA . THR A 1 122 ? 18.229 -11.989 -15.219 1.00 42.44 122 THR A CA 1
ATOM 973 C C . THR A 1 122 ? 19.027 -12.069 -16.524 1.00 42.44 122 THR A C 1
ATOM 975 O O . THR A 1 122 ? 20.238 -12.326 -16.483 1.00 42.44 122 THR A O 1
ATOM 978 N N . PRO A 1 123 ? 18.413 -11.789 -17.690 1.00 40.84 123 PRO A N 1
ATOM 979 C CA . PRO A 1 123 ? 19.161 -11.416 -18.877 1.00 40.84 123 PRO A CA 1
ATOM 980 C C . PRO A 1 123 ? 20.002 -10.184 -18.538 1.00 40.84 123 PRO A C 1
ATOM 982 O O . PRO A 1 123 ? 19.516 -9.086 -18.284 1.00 40.84 123 PRO A O 1
ATOM 985 N N . LYS A 1 124 ? 21.300 -10.437 -18.441 1.00 44.91 124 LYS A N 1
ATOM 986 C CA . LYS A 1 124 ? 22.383 -9.514 -18.136 1.00 44.91 124 LYS A CA 1
ATOM 987 C C . LYS A 1 124 ? 22.338 -8.291 -19.057 1.00 44.91 124 LYS A C 1
ATOM 989 O O . LYS A 1 124 ? 22.908 -8.363 -20.138 1.00 44.91 124 LYS A O 1
ATOM 994 N N . GLN A 1 125 ? 21.763 -7.192 -18.558 1.00 47.53 125 GLN A N 1
ATOM 995 C CA . GLN A 1 125 ? 21.874 -5.809 -19.048 1.00 47.53 125 GLN A CA 1
ATOM 996 C C . GLN A 1 125 ? 21.385 -5.589 -20.494 1.00 47.53 125 GLN A C 1
ATOM 998 O O . GLN A 1 125 ? 21.692 -6.354 -21.403 1.00 47.53 125 GLN A O 1
ATOM 1003 N N . LEU A 1 126 ? 20.697 -4.471 -20.741 1.00 48.44 126 LEU A N 1
ATOM 1004 C CA . LEU A 1 126 ? 20.608 -3.870 -22.076 1.00 48.44 126 LEU A CA 1
ATOM 1005 C C . LEU A 1 126 ? 22.029 -3.523 -22.536 1.00 48.44 126 LEU A C 1
ATOM 1007 O O . LEU A 1 126 ? 22.557 -2.431 -22.341 1.00 48.44 126 LEU A O 1
ATOM 1011 N N . ARG A 1 127 ? 22.713 -4.529 -23.065 1.00 53.16 127 ARG A N 1
ATOM 1012 C CA . ARG A 1 127 ? 24.062 -4.441 -2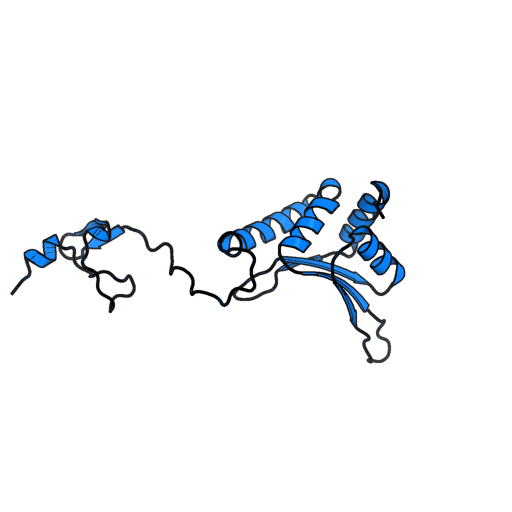3.580 1.00 53.16 127 ARG A CA 1
ATOM 1013 C C . ARG A 1 127 ? 23.944 -3.786 -24.947 1.00 53.16 127 ARG A C 1
ATOM 1015 O O . ARG A 1 127 ? 23.767 -4.536 -25.896 1.00 53.16 127 ARG A O 1
ATOM 1022 N N . SER A 1 128 ? 24.091 -2.457 -25.034 1.00 60.44 128 SER A N 1
ATOM 1023 C CA . SER A 1 128 ? 24.221 -1.680 -26.287 1.00 60.44 128 SER A CA 1
ATOM 1024 C C . SER A 1 128 ? 24.567 -2.576 -27.479 1.00 60.44 128 SER A C 1
ATOM 1026 O O . SER A 1 128 ? 25.653 -3.167 -27.501 1.00 60.44 128 SER A O 1
ATOM 1028 N N . ASP A 1 129 ? 23.662 -2.721 -28.449 1.00 80.62 129 ASP A N 1
ATOM 1029 C CA . ASP A 1 129 ? 23.880 -3.576 -29.626 1.00 80.62 129 ASP A CA 1
ATOM 1030 C C . ASP A 1 129 ? 25.032 -3.087 -30.510 1.00 80.62 129 ASP A C 1
ATOM 1032 O O . ASP A 1 129 ? 25.404 -3.752 -31.476 1.00 80.62 129 ASP A O 1
ATOM 1036 N N . ARG A 1 130 ? 25.630 -1.943 -30.165 1.00 86.19 130 ARG A N 1
ATOM 1037 C CA . ARG A 1 130 ? 26.766 -1.328 -30.837 1.00 86.19 130 ARG A CA 1
ATOM 1038 C C . ARG A 1 130 ? 28.047 -1.477 -30.013 1.00 86.19 130 ARG A C 1
ATOM 1040 O O . ARG A 1 130 ? 28.036 -1.312 -28.791 1.00 86.19 130 ARG A O 1
ATOM 1047 N N . LYS A 1 131 ? 29.141 -1.798 -30.702 1.00 87.06 131 LYS A N 1
ATOM 1048 C CA . LYS A 1 131 ? 30.509 -1.899 -30.180 1.00 87.06 131 LYS A CA 1
ATOM 1049 C C . LYS A 1 131 ? 31.460 -1.222 -31.165 1.00 87.06 131 LYS A C 1
ATOM 1051 O O . LYS A 1 131 ? 31.308 -1.382 -32.376 1.00 87.06 131 LYS A O 1
ATOM 1056 N N . THR A 1 132 ? 32.428 -0.476 -30.652 1.00 90.94 132 THR A N 1
ATOM 1057 C CA . THR A 1 132 ? 33.463 0.177 -31.460 1.00 90.94 132 THR A CA 1
ATOM 1058 C C . THR A 1 132 ? 34.652 -0.757 -31.608 1.00 90.94 132 THR A C 1
ATOM 1060 O O . THR A 1 132 ? 35.131 -1.324 -30.627 1.00 90.94 132 THR A O 1
ATOM 1063 N N . CYS A 1 133 ? 35.097 -0.969 -32.845 1.00 90.56 133 CYS A N 1
ATOM 1064 C CA . CYS A 1 133 ? 36.291 -1.757 -33.112 1.00 90.56 133 CYS A CA 1
ATOM 1065 C C . CYS A 1 133 ? 37.530 -0.857 -32.988 1.00 90.56 133 CYS A C 1
ATOM 1067 O O . CYS A 1 133 ? 37.627 0.102 -33.748 1.00 90.56 133 CYS A O 1
ATOM 1069 N N . PRO A 1 134 ? 38.506 -1.172 -32.119 1.00 86.75 134 PRO A N 1
ATOM 1070 C CA . PRO A 1 134 ? 39.695 -0.337 -31.951 1.00 86.75 134 PRO A CA 1
ATOM 1071 C C . PRO A 1 134 ? 40.638 -0.379 -33.165 1.00 86.75 134 PRO A C 1
ATOM 1073 O O . PRO A 1 134 ? 41.473 0.498 -33.302 1.00 86.75 134 PRO A O 1
ATOM 1076 N N . GLN A 1 135 ? 40.495 -1.361 -34.065 1.00 86.44 135 GLN A N 1
ATOM 1077 C CA . GLN A 1 135 ? 41.352 -1.487 -35.251 1.00 86.44 135 GLN A CA 1
ATOM 1078 C C . GLN A 1 135 ? 40.878 -0.658 -36.451 1.00 86.44 135 GLN A C 1
ATOM 1080 O O . GLN A 1 135 ? 41.701 -0.206 -37.231 1.00 86.44 135 GLN A O 1
ATOM 1085 N N . CYS A 1 136 ? 39.568 -0.460 -36.627 1.00 89.25 136 CYS A N 1
ATOM 1086 C CA . CYS A 1 136 ? 39.037 0.368 -37.721 1.00 89.25 136 CYS A CA 1
ATOM 1087 C C . CYS A 1 136 ? 38.299 1.623 -37.249 1.00 89.25 136 CYS A C 1
ATOM 1089 O O . CYS A 1 136 ? 37.764 2.351 -38.075 1.00 89.25 136 CYS A O 1
ATOM 1091 N N . GLY A 1 137 ? 38.186 1.848 -35.938 1.00 87.00 137 GLY A N 1
ATOM 1092 C CA . GLY A 1 137 ? 37.475 2.986 -35.344 1.00 87.00 137 GLY A CA 1
ATOM 1093 C C . GLY A 1 137 ? 35.949 2.956 -35.503 1.00 87.00 137 GLY A C 1
ATOM 1094 O O . GLY A 1 137 ? 35.247 3.737 -34.867 1.00 87.00 137 GLY A O 1
ATOM 1095 N N . LEU A 1 138 ? 35.397 2.046 -36.312 1.00 88.31 138 LEU A N 1
ATOM 1096 C CA . LEU A 1 138 ? 33.969 2.023 -36.615 1.00 8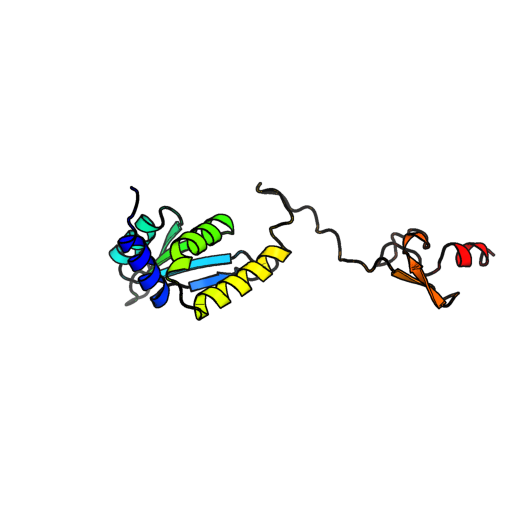8.31 138 LEU A CA 1
ATOM 1097 C C . LEU A 1 138 ? 33.141 1.421 -35.475 1.00 88.31 138 LEU A C 1
ATOM 1099 O O . LEU A 1 138 ? 33.411 0.321 -34.976 1.00 88.31 138 LEU A O 1
ATOM 1103 N N . THR A 1 139 ? 32.053 2.111 -35.141 1.00 90.06 139 THR A N 1
ATOM 1104 C CA . THR A 1 139 ? 30.990 1.603 -34.271 1.00 90.06 139 THR A CA 1
ATOM 1105 C C . THR A 1 139 ? 30.045 0.724 -35.081 1.00 90.06 139 THR A C 1
ATOM 1107 O O . THR A 1 139 ? 29.263 1.205 -35.897 1.00 90.06 139 THR A O 1
ATOM 1110 N N . LYS A 1 140 ? 30.116 -0.590 -34.861 1.00 88.81 140 LYS A N 1
ATOM 1111 C CA . LYS A 1 140 ? 29.347 -1.603 -35.594 1.00 88.81 140 LYS A CA 1
ATOM 1112 C C . LYS A 1 140 ? 28.397 -2.347 -34.660 1.00 88.81 140 LYS A C 1
ATOM 1114 O O . LYS A 1 140 ? 28.577 -2.365 -33.444 1.00 88.81 140 LYS A O 1
ATOM 1119 N N . ASN A 1 141 ? 27.395 -3.010 -35.232 1.00 90.00 141 ASN A N 1
ATOM 1120 C CA . ASN A 1 141 ? 26.550 -3.919 -34.464 1.00 90.00 141 ASN A CA 1
ATOM 1121 C C . ASN A 1 141 ? 27.382 -5.106 -33.928 1.00 90.00 141 ASN A C 1
ATOM 1123 O O . ASN A 1 141 ? 28.266 -5.598 -34.630 1.00 90.00 141 ASN A O 1
ATOM 1127 N N . LYS A 1 142 ? 27.085 -5.620 -32.730 1.00 87.06 142 LYS A N 1
ATOM 1128 C CA . LYS A 1 142 ? 27.730 -6.808 -32.135 1.00 87.06 142 LYS A CA 1
ATOM 1129 C C . LYS A 1 142 ? 27.711 -8.046 -33.027 1.00 87.06 142 LYS A C 1
ATOM 1131 O O . LYS A 1 142 ? 28.632 -8.856 -32.956 1.00 87.06 142 LYS A O 1
ATOM 1136 N N . LYS A 1 143 ? 26.726 -8.178 -33.920 1.00 89.12 143 LYS A N 1
ATOM 1137 C CA . LYS A 1 143 ? 26.699 -9.227 -34.958 1.00 89.12 143 LYS A CA 1
ATOM 1138 C C . LYS A 1 143 ? 27.944 -9.203 -35.864 1.00 89.12 143 LYS A C 1
ATOM 1140 O O . LYS A 1 143 ? 28.348 -10.255 -36.371 1.00 89.12 143 LYS A O 1
ATOM 1145 N N . ASN A 1 144 ? 28.590 -8.043 -36.000 1.00 90.75 144 ASN A N 1
ATOM 1146 C CA . ASN A 1 144 ? 29.825 -7.843 -36.763 1.00 90.75 144 ASN A CA 1
ATOM 1147 C C . ASN A 1 144 ? 31.090 -8.167 -35.954 1.00 90.75 144 ASN A C 1
ATOM 1149 O O . ASN A 1 144 ? 32.192 -8.022 -36.471 1.00 90.75 144 ASN A O 1
ATOM 1153 N N . PHE A 1 145 ? 30.959 -8.640 -34.713 1.00 92.19 145 PHE A N 1
ATOM 1154 C CA . PHE A 1 145 ? 32.055 -9.105 -33.863 1.00 92.19 145 PHE A CA 1
ATOM 1155 C C . PHE A 1 145 ? 31.918 -10.620 -33.640 1.00 92.19 145 PHE A C 1
ATOM 1157 O O . PHE A 1 145 ? 30.819 -11.179 -33.632 1.00 92.19 145 PHE A O 1
ATOM 1164 N N . GLY A 1 146 ? 33.040 -11.331 -33.514 1.00 89.94 146 GLY A N 1
ATOM 1165 C CA . GLY A 1 146 ? 33.015 -12.760 -33.171 1.00 89.94 146 GLY A CA 1
ATOM 1166 C C . GLY A 1 146 ? 32.581 -12.972 -31.718 1.00 89.94 146 GLY A C 1
ATOM 1167 O O . GLY A 1 146 ? 32.882 -12.135 -30.875 1.00 89.94 146 GLY A O 1
ATOM 1168 N N . LYS A 1 147 ? 31.912 -14.084 -31.393 1.00 89.12 147 LYS A N 1
ATOM 1169 C CA . LYS A 1 147 ? 31.594 -14.425 -29.994 1.00 89.12 147 LYS A CA 1
ATOM 1170 C C . LYS A 1 147 ? 32.882 -14.775 -29.232 1.00 89.12 147 LYS A C 1
ATOM 1172 O O . LYS A 1 147 ? 33.733 -15.481 -29.772 1.00 89.12 147 LYS A O 1
ATOM 1177 N N . ASN A 1 148 ? 33.018 -14.298 -27.996 1.00 85.62 148 ASN A N 1
ATOM 1178 C CA . ASN A 1 148 ? 34.096 -14.678 -27.079 1.00 85.62 148 ASN A CA 1
ATOM 1179 C C . ASN A 1 148 ? 33.560 -14.731 -25.644 1.00 85.62 148 ASN A C 1
ATOM 1181 O O . ASN A 1 148 ? 33.139 -13.711 -25.106 1.00 85.62 148 ASN A O 1
ATOM 1185 N N . LYS A 1 149 ? 33.573 -15.918 -25.027 1.00 82.81 149 LYS A N 1
ATOM 1186 C CA . LYS A 1 149 ? 33.049 -16.121 -23.667 1.00 82.81 149 LYS A CA 1
ATOM 1187 C C . LYS A 1 149 ? 33.941 -15.508 -22.580 1.00 82.81 149 LYS A C 1
ATOM 1189 O O . LYS A 1 149 ? 33.430 -15.252 -21.496 1.00 82.81 149 LYS A O 1
ATOM 1194 N N . ALA A 1 150 ? 35.219 -15.256 -22.875 1.00 81.62 150 ALA A N 1
ATOM 1195 C CA . ALA A 1 150 ? 36.144 -14.598 -21.952 1.00 81.62 150 ALA A CA 1
ATOM 1196 C C . ALA A 1 150 ? 35.855 -13.091 -21.789 1.00 81.62 150 ALA A C 1
ATOM 1198 O O . ALA A 1 150 ? 36.208 -12.499 -20.777 1.00 81.62 150 ALA A O 1
ATOM 1199 N N . GLU A 1 151 ? 35.172 -12.469 -22.757 1.00 81.44 151 GLU A N 1
ATOM 1200 C CA . GLU A 1 151 ? 34.890 -11.031 -22.748 1.00 81.44 151 GLU A CA 1
ATOM 1201 C C . GLU A 1 151 ? 33.653 -10.686 -21.914 1.00 81.44 151 GLU A C 1
ATOM 1203 O O . GLU A 1 151 ? 32.611 -11.351 -21.989 1.00 81.44 151 GLU A O 1
ATOM 1208 N N . LYS A 1 152 ? 33.715 -9.565 -21.178 1.00 75.00 152 LYS A N 1
ATOM 1209 C CA . LYS A 1 152 ? 32.618 -9.095 -20.309 1.00 75.00 152 LYS A CA 1
ATOM 1210 C C . LYS A 1 152 ? 31.299 -8.928 -21.061 1.00 75.00 152 LYS A C 1
ATOM 1212 O O . LYS A 1 152 ? 30.241 -9.140 -20.458 1.00 75.00 152 LYS A O 1
ATOM 1217 N N . ASP A 1 153 ? 31.339 -8.572 -22.347 1.00 78.69 153 ASP A N 1
ATOM 1218 C CA . ASP A 1 153 ? 30.186 -8.388 -23.236 1.00 78.69 153 ASP A CA 1
ATOM 1219 C C . ASP A 1 153 ? 29.885 -9.603 -24.139 1.00 78.69 153 ASP A C 1
ATOM 1221 O O . ASP A 1 153 ? 28.875 -9.598 -24.841 1.00 78.69 153 ASP A O 1
ATOM 1225 N N . GLY A 1 154 ? 30.674 -10.677 -24.069 1.00 86.19 154 GLY A N 1
ATOM 1226 C CA . GLY A 1 154 ? 30.490 -11.897 -24.862 1.00 86.19 154 GLY A CA 1
ATOM 1227 C C . GLY A 1 154 ? 30.947 -11.813 -26.327 1.00 86.19 154 GLY A C 1
ATOM 1228 O O . GLY A 1 154 ? 30.721 -12.773 -27.072 1.00 86.19 154 GLY A O 1
ATOM 1229 N N . TYR A 1 155 ? 31.565 -10.707 -26.759 1.00 90.19 155 TYR A N 1
ATOM 1230 C CA . TYR A 1 155 ? 32.024 -10.491 -28.136 1.00 90.19 155 TYR A CA 1
ATOM 1231 C C . TYR A 1 155 ? 33.477 -9.999 -28.165 1.00 90.19 155 TYR A C 1
ATOM 1233 O O . TYR A 1 155 ? 33.885 -9.184 -27.345 1.00 90.19 155 TYR A O 1
ATOM 1241 N N . LYS A 1 156 ? 34.258 -10.435 -29.158 1.00 89.25 156 LYS A N 1
ATOM 1242 C CA . LYS A 1 156 ? 35.645 -9.987 -29.375 1.00 89.25 156 LYS A CA 1
ATOM 1243 C C . LYS A 1 156 ? 35.744 -8.456 -29.446 1.00 89.25 156 LYS A C 1
ATOM 1245 O O . LYS A 1 156 ? 34.787 -7.783 -29.828 1.00 89.25 156 LYS A O 1
ATOM 1250 N N . CYS A 1 157 ? 36.905 -7.908 -29.094 1.00 88.88 157 CYS A N 1
ATOM 1251 C CA . CYS A 1 157 ? 37.197 -6.476 -29.213 1.00 88.88 157 CYS A CA 1
ATOM 1252 C C . CYS A 1 157 ? 37.273 -6.002 -30.678 1.00 88.88 157 CYS A C 1
ATOM 1254 O O . CYS A 1 157 ? 36.847 -4.891 -30.973 1.00 88.88 157 CYS A O 1
ATOM 1256 N N . TYR A 1 158 ? 37.712 -6.856 -31.610 1.00 91.38 158 TYR A N 1
ATOM 1257 C CA . TYR A 1 158 ? 37.811 -6.540 -33.041 1.00 91.38 158 TYR A CA 1
ATOM 1258 C C . TYR A 1 158 ? 36.623 -7.057 -33.864 1.00 91.38 158 TYR A C 1
ATOM 1260 O O . TYR A 1 158 ? 36.081 -8.136 -33.594 1.00 91.38 158 TYR A O 1
ATOM 1268 N N . CYS A 1 159 ? 36.237 -6.308 -34.903 1.00 92.12 159 CYS A N 1
ATOM 1269 C CA . CYS A 1 159 ? 35.202 -6.748 -35.835 1.00 92.12 159 CYS A CA 1
ATOM 1270 C C . CYS A 1 159 ? 35.698 -7.906 -36.721 1.00 92.12 159 CYS A C 1
ATOM 1272 O O . CYS A 1 159 ? 36.901 -8.127 -36.882 1.00 92.12 159 CYS A O 1
ATOM 1274 N N . LYS A 1 160 ? 34.761 -8.672 -37.286 1.00 91.81 160 LYS A N 1
ATOM 1275 C CA . LYS A 1 160 ? 35.035 -9.832 -38.149 1.00 91.81 160 LYS A CA 1
ATOM 1276 C C . LYS A 1 160 ? 35.888 -9.460 -39.361 1.00 91.81 160 LYS A C 1
ATOM 1278 O O . LYS A 1 160 ? 36.720 -10.267 -39.756 1.00 91.81 160 LYS A O 1
ATOM 1283 N N . ASP A 1 161 ? 35.716 -8.252 -39.886 1.00 89.25 161 ASP A N 1
ATOM 1284 C CA . ASP A 1 161 ? 36.473 -7.754 -41.036 1.00 89.25 161 ASP A CA 1
ATOM 1285 C C . ASP A 1 161 ? 37.940 -7.534 -40.646 1.00 89.25 161 ASP A C 1
ATOM 1287 O O . ASP A 1 161 ? 38.830 -8.129 -41.242 1.00 89.25 161 ASP A O 1
ATOM 1291 N N . CYS A 1 162 ? 38.196 -6.802 -39.553 1.00 88.75 162 CYS A N 1
ATOM 1292 C CA . CYS A 1 162 ? 39.553 -6.591 -39.034 1.00 88.75 162 CYS A CA 1
ATOM 1293 C C . CYS A 1 162 ? 40.244 -7.898 -38.631 1.00 88.75 162 CYS A C 1
ATOM 1295 O O . CYS A 1 162 ? 41.457 -8.017 -38.773 1.00 88.75 162 CYS A O 1
ATOM 1297 N N . ARG A 1 163 ? 39.484 -8.898 -38.164 1.00 82.38 163 ARG A N 1
ATOM 1298 C CA . ARG A 1 163 ? 40.027 -10.226 -37.849 1.00 82.38 163 ARG A CA 1
ATOM 1299 C C . ARG A 1 163 ? 40.549 -10.956 -39.091 1.00 82.38 163 ARG A C 1
ATOM 1301 O O . ARG A 1 163 ? 41.530 -11.676 -38.965 1.00 82.38 163 ARG A O 1
ATOM 1308 N N . LYS A 1 164 ? 39.900 -10.816 -40.253 1.00 80.69 164 LYS A N 1
ATOM 1309 C CA . LYS A 1 164 ? 40.342 -11.481 -41.495 1.00 80.69 164 LYS A CA 1
ATOM 1310 C C . LYS A 1 164 ? 41.659 -10.906 -42.018 1.00 80.69 164 LYS A C 1
ATOM 1312 O O . LYS A 1 164 ? 42.438 -11.640 -42.602 1.00 80.69 164 LYS A O 1
ATOM 1317 N N . VAL A 1 165 ? 41.897 -9.617 -41.778 1.00 71.94 165 VAL A N 1
ATOM 1318 C CA . VAL A 1 165 ? 43.096 -8.903 -42.244 1.00 71.94 165 VAL A CA 1
ATOM 1319 C C . VAL A 1 165 ? 44.303 -9.138 -41.322 1.00 71.94 165 VAL A C 1
ATOM 1321 O O . VAL A 1 165 ? 45.438 -9.073 -41.771 1.00 71.94 165 VAL A O 1
ATOM 1324 N N . GLY A 1 166 ? 44.075 -9.440 -40.038 1.00 59.56 166 GLY A N 1
ATOM 1325 C CA . GLY A 1 166 ? 45.130 -9.606 -39.027 1.00 59.56 166 GLY A CA 1
ATOM 1326 C C . GLY A 1 166 ? 45.576 -11.045 -38.740 1.00 59.56 166 GLY A C 1
ATOM 1327 O O . GLY A 1 166 ? 46.125 -11.284 -37.670 1.00 59.56 166 GLY A O 1
ATOM 1328 N N . GLY A 1 167 ? 45.292 -12.012 -39.618 1.00 52.88 167 GLY A N 1
ATOM 1329 C CA . GLY A 1 167 ? 45.742 -13.397 -39.446 1.00 52.88 167 GLY A CA 1
ATOM 1330 C C . GLY A 1 167 ? 47.185 -13.592 -39.913 1.00 52.88 167 GLY A C 1
ATOM 1331 O O . GLY A 1 167 ? 47.393 -13.915 -41.079 1.00 52.88 167 GLY A O 1
ATOM 1332 N N . LYS A 1 168 ? 48.150 -13.398 -39.011 1.00 42.56 168 LYS A N 1
ATOM 1333 C CA . LYS A 1 168 ? 49.427 -14.126 -39.024 1.00 42.56 168 LYS A CA 1
ATOM 1334 C C . LYS A 1 168 ? 49.364 -15.203 -37.949 1.00 42.56 168 LYS A C 1
ATOM 1336 O O . LYS A 1 168 ? 48.785 -14.901 -36.879 1.00 42.56 168 LYS A O 1
#